Protein AF-A0A7J4QUY2-F1 (afdb_monomer)

Solvent-accessible surface area (backbone atoms only — not comparable to fu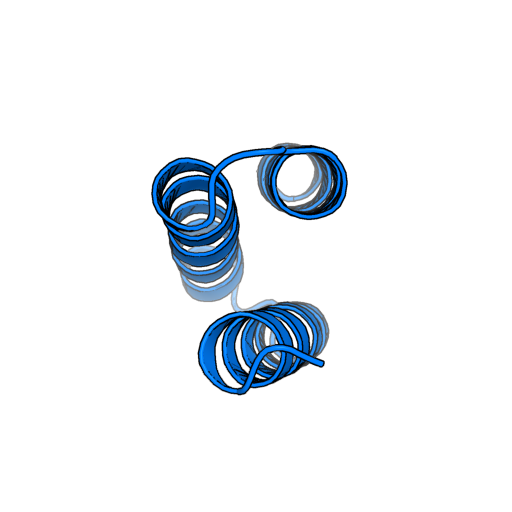ll-atom values): 2936 Å² total; per-residue (Å²): 110,72,67,56,26,54,49,23,44,54,50,22,72,70,40,87,49,70,68,58,16,47,52,27,34,54,53,18,36,51,48,25,58,77,68,66,38,60,71,59,34,50,55,37,50,53,51,50,49,31,61,73,72,74,99

pLDDT: mean 93.21, std 6.35, range [62.25, 97.62]

Structure (mmCIF, N/CA/C/O backbone):
data_AF-A0A7J4QUY2-F1
#
_entry.id   AF-A0A7J4QUY2-F1
#
loop_
_atom_site.group_PDB
_atom_site.id
_atom_site.type_symbol
_atom_site.label_atom_id
_atom_site.label_alt_id
_atom_site.label_comp_id
_atom_site.label_asym_id
_atom_site.label_entity_id
_atom_site.label_seq_id
_atom_site.pdbx_PDB_ins_code
_atom_site.Cartn_x
_atom_site.Cartn_y
_atom_site.Cartn_z
_atom_site.occupancy
_atom_site.B_iso_or_equiv
_atom_site.auth_seq_id
_atom_site.auth_comp_id
_atom_site.auth_asym_id
_atom_site.auth_atom_id
_atom_site.pdbx_PDB_model_num
ATOM 1 N N . ARG A 1 1 ? -11.094 9.019 3.661 1.00 69.31 1 ARG A N 1
ATOM 2 C CA . ARG A 1 1 ? -9.724 8.441 3.763 1.00 69.31 1 ARG A CA 1
ATOM 3 C C . ARG A 1 1 ? -9.643 7.016 3.210 1.00 69.31 1 ARG A C 1
ATOM 5 O O . ARG A 1 1 ? -8.719 6.746 2.460 1.00 69.31 1 ARG A O 1
ATOM 12 N N . MET A 1 2 ? -10.627 6.149 3.475 1.00 84.06 2 MET A N 1
ATOM 13 C CA . MET A 1 2 ? -10.679 4.785 2.922 1.00 84.06 2 MET A CA 1
ATOM 14 C C . MET A 1 2 ? -10.560 4.727 1.383 1.00 84.06 2 MET A C 1
ATOM 16 O O . MET A 1 2 ? -9.720 4.006 0.855 1.00 84.06 2 MET A O 1
ATOM 20 N N . GLN A 1 3 ? -11.314 5.577 0.673 1.00 91.88 3 GLN A N 1
ATOM 21 C CA . GLN A 1 3 ? -11.281 5.682 -0.797 1.00 91.88 3 GLN A CA 1
ATOM 22 C C . GLN A 1 3 ? -9.902 6.063 -1.357 1.00 91.88 3 GLN A C 1
ATOM 24 O O . GLN A 1 3 ? -9.524 5.599 -2.427 1.00 91.88 3 GLN A O 1
ATOM 29 N N . ILE A 1 4 ? -9.130 6.878 -0.629 1.00 93.69 4 ILE A N 1
ATOM 30 C CA . ILE A 1 4 ? -7.783 7.285 -1.054 1.00 93.69 4 ILE A CA 1
ATOM 31 C C . ILE A 1 4 ? -6.852 6.070 -1.042 1.00 93.69 4 ILE A C 1
ATOM 33 O O . ILE A 1 4 ? -6.102 5.86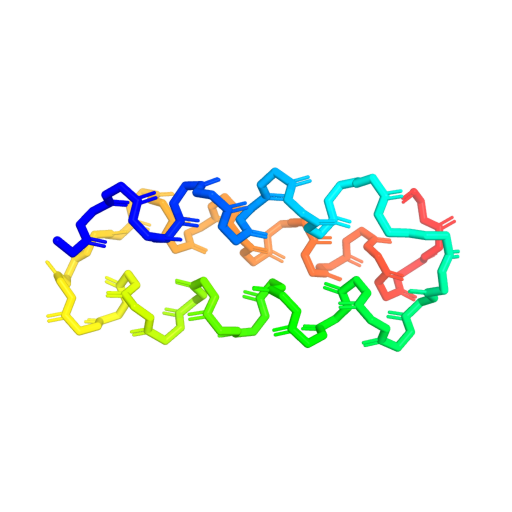7 -1.992 1.00 93.69 4 ILE A O 1
ATOM 37 N N . GLY A 1 5 ? -6.934 5.227 -0.009 1.00 93.62 5 GLY A N 1
ATOM 38 C CA . GLY A 1 5 ? -6.162 3.986 0.051 1.00 93.62 5 GLY A CA 1
ATOM 39 C C . GLY A 1 5 ? -6.506 3.031 -1.097 1.00 93.62 5 GLY A C 1
ATOM 40 O O . GLY A 1 5 ? -5.610 2.455 -1.709 1.00 93.62 5 GLY A O 1
ATOM 41 N N . GLU A 1 6 ? -7.787 2.903 -1.449 1.00 95.00 6 GLU A N 1
ATOM 42 C CA . GLU A 1 6 ? -8.218 2.055 -2.570 1.00 95.00 6 GLU A CA 1
ATOM 43 C C . GLU A 1 6 ? -7.792 2.607 -3.936 1.00 95.00 6 GLU A C 1
ATOM 45 O O . GLU A 1 6 ? -7.380 1.846 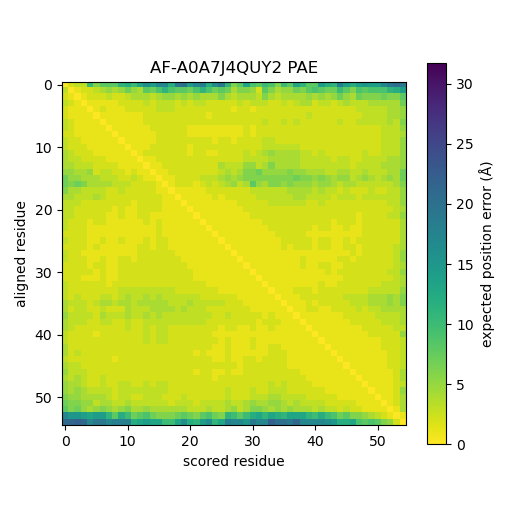-4.815 1.00 95.00 6 GLU A O 1
ATOM 50 N N . LEU A 1 7 ? -7.826 3.929 -4.112 1.00 96.62 7 LEU A N 1
ATOM 51 C CA . LEU A 1 7 ? -7.309 4.575 -5.315 1.00 96.62 7 LEU A CA 1
ATOM 52 C C . LEU A 1 7 ? -5.804 4.326 -5.467 1.00 96.62 7 LEU A C 1
ATOM 54 O O . LEU A 1 7 ? -5.345 3.967 -6.548 1.00 96.62 7 LEU A O 1
ATOM 58 N N . LEU A 1 8 ? -5.045 4.450 -4.377 1.00 96.00 8 LEU A N 1
ATOM 59 C CA . LEU A 1 8 ? -3.610 4.173 -4.359 1.00 96.00 8 LEU A CA 1
ATOM 60 C C . LEU A 1 8 ? -3.305 2.696 -4.664 1.00 96.00 8 LEU A C 1
ATOM 62 O O . LEU A 1 8 ? -2.385 2.412 -5.428 1.00 96.00 8 LEU A O 1
ATOM 66 N N . ILE A 1 9 ? -4.113 1.750 -4.167 1.00 95.69 9 ILE A N 1
ATOM 67 C CA . ILE A 1 9 ? -4.039 0.340 -4.591 1.00 95.69 9 ILE A CA 1
ATOM 68 C C . ILE A 1 9 ? -4.203 0.242 -6.110 1.00 95.69 9 ILE A C 1
ATOM 70 O O . ILE A 1 9 ? -3.365 -0.375 -6.772 1.00 95.69 9 ILE A O 1
ATOM 74 N N . ARG A 1 10 ? -5.255 0.845 -6.679 1.00 95.50 10 ARG A N 1
ATOM 75 C CA . ARG A 1 10 ? -5.516 0.790 -8.126 1.00 95.50 10 ARG A CA 1
ATOM 76 C C . ARG A 1 10 ? -4.346 1.356 -8.926 1.00 95.50 10 ARG A C 1
ATOM 78 O O . ARG A 1 10 ? -3.854 0.644 -9.799 1.00 95.50 10 ARG A O 1
ATOM 85 N N . LEU A 1 11 ? -3.844 2.537 -8.558 1.00 95.06 11 LEU A N 1
ATOM 86 C CA . LEU A 1 11 ? -2.679 3.176 -9.182 1.00 95.06 11 LEU A CA 1
ATOM 87 C C . LEU A 1 11 ? -1.426 2.293 -9.125 1.00 95.06 11 LEU A C 1
ATOM 89 O O . LEU A 1 11 ? -0.757 2.116 -10.139 1.00 95.06 11 LEU A O 1
ATOM 93 N N . GLY A 1 12 ? -1.153 1.650 -7.986 1.00 93.06 12 GLY A N 1
ATOM 94 C CA . GLY A 1 12 ? -0.045 0.698 -7.867 1.00 93.06 12 GLY A CA 1
ATOM 95 C C . GLY A 1 12 ? -0.158 -0.492 -8.829 1.00 93.06 12 GLY A C 1
ATOM 96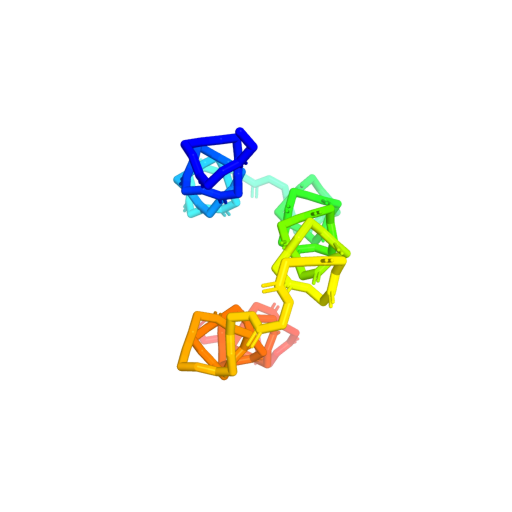 O O . GLY A 1 12 ? 0.845 -0.971 -9.346 1.00 93.06 12 GLY A O 1
ATOM 97 N N . SER A 1 13 ? -1.376 -0.948 -9.125 1.00 91.38 13 SER A N 1
ATOM 98 C CA . SER A 1 13 ? -1.607 -2.074 -10.051 1.00 91.38 13 SER A CA 1
ATOM 99 C C . SER A 1 13 ? -1.294 -1.737 -11.502 1.00 91.38 13 SER A C 1
ATOM 101 O O . SER A 1 13 ? -0.844 -2.606 -12.237 1.00 91.38 13 SER A O 1
ATOM 103 N N . VAL A 1 14 ? -1.590 -0.503 -11.917 1.00 94.50 14 VAL A N 1
ATOM 104 C CA . VAL A 1 14 ? -1.480 -0.071 -13.319 1.00 94.50 14 VAL A CA 1
ATOM 105 C C . VAL A 1 14 ? -0.164 0.642 -13.617 1.00 94.50 14 VAL A C 1
ATOM 107 O O . VAL A 1 14 ? 0.163 0.849 -14.780 1.00 94.50 14 VAL A O 1
ATOM 110 N N . ALA A 1 15 ? 0.598 1.022 -12.586 1.00 92.50 15 ALA A N 1
ATOM 111 C CA . ALA A 1 15 ? 1.873 1.703 -12.754 1.00 92.50 15 ALA A CA 1
ATOM 112 C C . ALA A 1 15 ? 2.886 0.813 -13.513 1.00 92.50 15 ALA A C 1
ATOM 114 O O . ALA A 1 15 ? 3.173 -0.309 -13.057 1.00 92.50 15 ALA A O 1
ATOM 115 N N . PRO A 1 16 ? 3.445 1.301 -14.641 1.00 88.56 16 PRO A N 1
ATOM 116 C CA . PRO A 1 16 ? 4.378 0.528 -15.453 1.00 88.56 16 PRO A CA 1
ATOM 117 C C . PRO A 1 16 ? 5.751 0.417 -14.783 1.00 88.56 16 PRO A C 1
ATOM 119 O O . PRO A 1 16 ? 6.385 -0.635 -14.844 1.00 88.56 16 PRO A O 1
ATOM 122 N N . GLU A 1 17 ? 6.194 1.455 -14.070 1.00 93.12 17 GLU A N 1
ATOM 123 C CA . GLU A 1 17 ? 7.475 1.442 -13.371 1.00 93.12 17 GLU A CA 1
ATOM 124 C C . GLU A 1 17 ? 7.352 0.831 -11.968 1.00 93.12 17 GLU A C 1
ATOM 126 O O . GLU A 1 17 ? 6.507 1.231 -11.159 1.00 93.12 17 GLU A O 1
ATOM 131 N N . LYS A 1 18 ? 8.274 -0.083 -11.627 1.00 90.44 18 LYS A N 1
ATOM 132 C CA . LYS A 1 18 ? 8.358 -0.7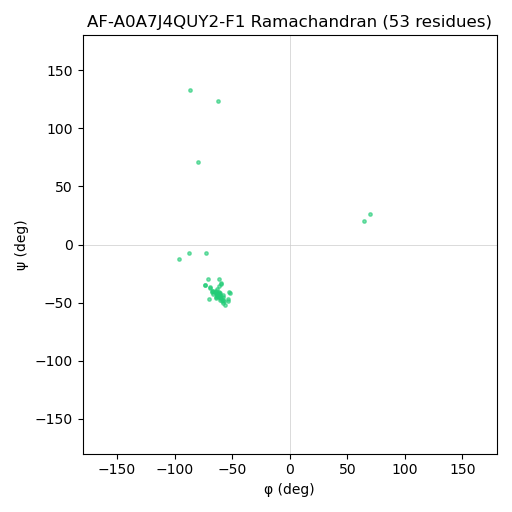05 -10.292 1.00 90.44 18 LYS A CA 1
ATOM 133 C C . LYS A 1 18 ? 8.416 0.341 -9.173 1.00 90.44 18 LYS A C 1
ATOM 135 O O . LYS A 1 18 ? 7.751 0.180 -8.153 1.00 90.44 18 LYS A O 1
ATOM 140 N N . SER A 1 19 ? 9.164 1.425 -9.375 1.00 92.38 19 SER A N 1
ATOM 141 C CA . SER A 1 19 ? 9.315 2.504 -8.393 1.00 92.38 19 SER A CA 1
ATOM 142 C C . SER A 1 19 ? 7.994 3.227 -8.116 1.00 92.38 19 SER A C 1
ATOM 144 O O . SER A 1 19 ? 7.623 3.388 -6.956 1.00 92.38 19 SER A O 1
ATOM 146 N N . ARG A 1 20 ? 7.230 3.583 -9.161 1.00 94.44 20 ARG A N 1
ATOM 147 C CA . ARG A 1 20 ? 5.916 4.234 -9.005 1.00 94.44 20 ARG A CA 1
ATOM 148 C C . ARG A 1 20 ? 4.889 3.297 -8.382 1.00 94.44 20 ARG A C 1
ATOM 150 O O . ARG A 1 20 ? 4.151 3.694 -7.483 1.00 94.44 20 ARG A O 1
ATOM 157 N N . ARG A 1 21 ? 4.884 2.026 -8.797 1.00 95.31 21 ARG A N 1
ATOM 158 C CA . ARG A 1 21 ? 4.071 0.976 -8.166 1.00 95.31 21 ARG A CA 1
ATOM 159 C C . ARG A 1 21 ? 4.324 0.906 -6.664 1.00 95.31 21 ARG A C 1
ATOM 161 O O . ARG A 1 21 ? 3.375 0.897 -5.882 1.00 95.31 21 ARG A O 1
ATOM 168 N N . MET A 1 22 ? 5.595 0.879 -6.270 1.00 95.69 22 MET A N 1
ATOM 169 C CA . MET A 1 22 ? 5.980 0.817 -4.866 1.00 95.69 22 MET A CA 1
ATOM 170 C C . MET A 1 22 ? 5.560 2.056 -4.083 1.00 95.69 22 MET A C 1
ATOM 172 O O . MET A 1 22 ? 5.031 1.906 -2.983 1.00 95.69 22 MET A O 1
ATOM 176 N N . GLU A 1 23 ? 5.713 3.248 -4.656 1.00 96.44 23 GLU A N 1
ATOM 177 C CA . GLU A 1 23 ? 5.267 4.491 -4.024 1.00 96.44 23 GLU A CA 1
ATOM 178 C C . GLU A 1 23 ? 3.761 4.454 -3.719 1.00 96.44 23 GLU A C 1
ATOM 180 O O . GLU A 1 23 ? 3.343 4.684 -2.580 1.00 96.44 23 GLU A O 1
ATOM 185 N N . TYR A 1 24 ? 2.931 4.096 -4.704 1.00 97.62 24 TYR A N 1
ATOM 186 C CA . TYR A 1 24 ? 1.482 4.039 -4.511 1.00 97.62 24 TYR A CA 1
ATOM 187 C C . TYR A 1 24 ? 1.075 3.000 -3.462 1.00 97.62 24 TYR A C 1
ATOM 189 O O . TYR A 1 24 ? 0.251 3.292 -2.593 1.00 97.62 24 TYR A O 1
ATOM 197 N N . LEU A 1 25 ? 1.675 1.807 -3.490 1.00 96.56 25 LEU A N 1
ATOM 198 C CA . LEU A 1 25 ? 1.364 0.755 -2.521 1.00 96.56 25 LEU A CA 1
ATOM 199 C C . LEU A 1 25 ? 1.812 1.129 -1.099 1.00 96.56 25 LEU A C 1
ATOM 201 O O . LEU A 1 25 ? 1.065 0.910 -0.148 1.00 96.56 25 LEU A O 1
ATOM 205 N N . GLN A 1 26 ? 2.980 1.751 -0.929 1.00 96.56 26 GLN A N 1
ATOM 206 C CA . GLN A 1 26 ? 3.435 2.225 0.383 1.00 96.56 26 GLN A CA 1
ATOM 207 C C . GLN A 1 26 ? 2.534 3.335 0.932 1.00 96.56 26 GLN A C 1
ATOM 209 O O . GLN A 1 26 ? 2.167 3.310 2.108 1.00 96.56 26 GLN A O 1
ATOM 214 N N . ARG A 1 27 ? 2.103 4.271 0.080 1.00 97.31 27 ARG A N 1
ATOM 215 C CA . ARG A 1 27 ? 1.151 5.320 0.472 1.00 97.31 27 ARG A CA 1
ATOM 216 C C . ARG A 1 27 ? -0.206 4.731 0.864 1.00 97.31 27 ARG A C 1
ATOM 218 O O . ARG A 1 27 ? -0.781 5.167 1.860 1.00 97.31 27 ARG A O 1
ATOM 225 N N . ALA A 1 28 ? -0.693 3.712 0.149 1.00 97.00 28 ALA A N 1
ATOM 226 C CA . ALA A 1 28 ? -1.914 2.994 0.523 1.00 97.00 28 ALA A CA 1
ATOM 227 C C . ALA A 1 28 ? -1.778 2.326 1.901 1.00 97.00 28 ALA A C 1
ATOM 229 O O . ALA A 1 28 ? -2.685 2.422 2.729 1.00 97.00 28 ALA A O 1
ATOM 230 N N . LEU A 1 29 ? -0.630 1.692 2.172 1.00 96.81 29 LEU A N 1
ATOM 231 C CA . LEU A 1 29 ? -0.354 1.040 3.452 1.00 96.81 29 LEU A CA 1
ATOM 232 C C . LEU A 1 29 ? -0.380 2.036 4.617 1.00 96.81 29 LEU A C 1
ATOM 234 O O . LEU A 1 29 ? -0.982 1.742 5.649 1.00 96.81 29 LEU A O 1
ATOM 238 N N . SER A 1 30 ? 0.222 3.216 4.444 1.00 97.00 30 SER A N 1
ATOM 239 C CA . SER A 1 30 ? 0.188 4.286 5.449 1.00 97.00 30 SER A CA 1
ATOM 240 C C . SER A 1 30 ? -1.242 4.736 5.751 1.00 97.00 30 SER A C 1
ATOM 242 O O . SER A 1 30 ? -1.627 4.771 6.918 1.00 97.00 30 SER A O 1
ATOM 244 N N . VAL A 1 31 ? -2.063 4.962 4.718 1.00 96.81 31 VAL A N 1
ATOM 245 C CA . VAL A 1 31 ? -3.475 5.351 4.885 1.00 96.81 31 VAL A CA 1
ATOM 246 C C . VAL A 1 31 ? -4.267 4.281 5.640 1.00 96.81 31 VAL A C 1
ATOM 248 O O . VAL A 1 31 ? -5.012 4.601 6.562 1.00 96.81 31 VAL A O 1
ATOM 251 N N . PHE A 1 32 ? -4.116 2.999 5.295 1.00 97.12 32 PHE A N 1
ATOM 252 C CA . PHE A 1 32 ? -4.851 1.939 5.994 1.00 97.12 32 PHE A CA 1
ATOM 253 C C . PHE A 1 32 ? -4.351 1.693 7.416 1.00 97.12 32 PHE A C 1
ATOM 255 O O . PHE A 1 32 ? -5.157 1.332 8.273 1.00 97.12 32 PHE A O 1
ATOM 262 N N . ARG A 1 33 ? -3.063 1.930 7.688 1.00 96.50 33 ARG A N 1
ATOM 263 C CA . ARG A 1 33 ? -2.510 1.897 9.045 1.00 96.50 33 ARG A CA 1
ATOM 264 C C . ARG A 1 33 ? -3.121 2.990 9.917 1.00 96.50 33 ARG A C 1
ATOM 266 O O . ARG A 1 33 ? -3.544 2.691 11.026 1.00 96.50 33 ARG A O 1
ATOM 273 N N . GLU A 1 34 ? -3.228 4.215 9.404 1.00 96.44 34 GLU A N 1
ATOM 274 C CA . GLU A 1 34 ? -3.890 5.329 10.104 1.00 96.44 34 GLU A CA 1
ATOM 275 C C . GLU A 1 34 ? -5.376 5.059 10.380 1.00 96.44 34 GLU A C 1
ATOM 277 O O . GLU A 1 34 ? -5.922 5.539 11.367 1.00 96.44 34 GLU A O 1
ATOM 282 N N . LEU A 1 35 ? -6.033 4.275 9.521 1.00 94.69 35 LEU A N 1
ATOM 283 C CA . LEU A 1 35 ? -7.436 3.882 9.679 1.00 94.69 35 LEU A CA 1
ATOM 284 C C . LEU A 1 35 ? -7.637 2.613 10.520 1.00 94.69 35 LEU A C 1
ATOM 286 O O . LEU A 1 35 ? -8.778 2.234 10.772 1.00 94.69 35 LEU A O 1
ATOM 290 N N . GLY A 1 36 ? -6.567 1.909 10.900 1.00 96.12 36 GLY A N 1
ATOM 291 C CA . GLY A 1 36 ? -6.663 0.604 11.563 1.00 96.12 36 GLY A CA 1
ATOM 292 C C . GLY A 1 36 ? -7.276 -0.504 10.690 1.00 96.12 36 GLY A C 1
ATOM 293 O O . GLY A 1 36 ? -7.737 -1.522 11.208 1.00 96.12 36 GLY A O 1
ATOM 294 N N . ALA A 1 37 ? -7.286 -0.342 9.363 1.00 96.62 37 ALA A N 1
ATOM 295 C CA . ALA A 1 37 ? -7.946 -1.244 8.420 1.00 96.62 37 ALA A CA 1
ATOM 296 C C . ALA A 1 37 ? -7.104 -2.508 8.138 1.00 96.62 37 ALA A C 1
ATOM 298 O O . ALA A 1 37 ? -6.566 -2.696 7.045 1.00 96.62 37 ALA A O 1
ATOM 299 N N . LYS A 1 38 ? -7.004 -3.406 9.129 1.00 95.44 38 LYS A N 1
ATOM 3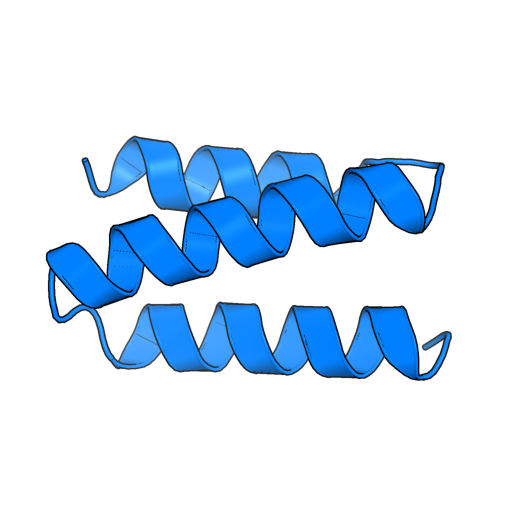00 C CA . LYS A 1 38 ? -6.112 -4.589 9.126 1.00 95.44 38 LYS A CA 1
ATOM 301 C C . LYS A 1 38 ? -6.237 -5.487 7.888 1.00 95.44 38 LYS A C 1
ATOM 303 O O . LYS A 1 38 ? -5.222 -5.928 7.354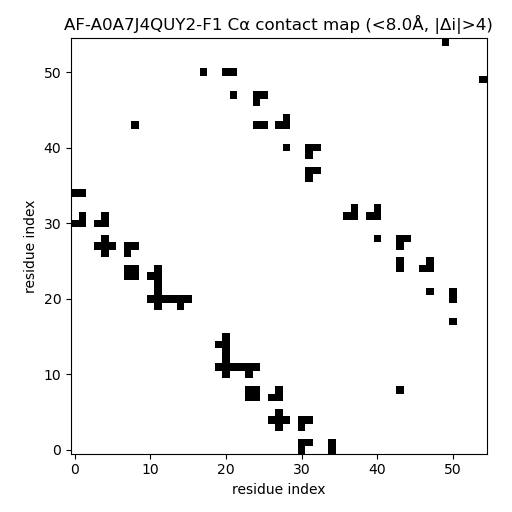 1.00 95.44 38 LYS A O 1
ATOM 308 N N . SER A 1 39 ? -7.459 -5.749 7.416 1.00 95.88 39 SER A N 1
ATOM 309 C CA . SER A 1 39 ? -7.682 -6.596 6.230 1.00 95.88 39 SER A CA 1
ATOM 310 C C . SER A 1 39 ? -7.067 -5.971 4.970 1.00 95.88 39 SER A C 1
ATOM 312 O O . SER A 1 39 ? -6.347 -6.621 4.215 1.00 95.88 39 SER A O 1
ATOM 314 N N . ARG A 1 40 ? -7.237 -4.657 4.812 1.00 95.25 40 ARG A N 1
ATOM 315 C CA . ARG A 1 40 ? -6.716 -3.894 3.674 1.00 95.25 40 ARG A CA 1
ATOM 316 C C . ARG A 1 40 ? -5.209 -3.694 3.748 1.00 95.25 40 ARG A C 1
ATOM 318 O O . ARG A 1 40 ? -4.535 -3.773 2.728 1.00 95.25 40 ARG A O 1
ATOM 325 N N . MET A 1 41 ? -4.656 -3.535 4.949 1.00 97.38 41 MET A N 1
ATOM 326 C CA . MET A 1 41 ? -3.204 -3.557 5.145 1.00 97.38 41 MET A CA 1
ATOM 327 C C . MET A 1 41 ? -2.589 -4.873 4.653 1.00 97.38 41 MET A C 1
ATOM 329 O O . MET A 1 41 ? -1.587 -4.838 3.942 1.00 97.38 41 MET A O 1
ATOM 333 N N . ARG A 1 42 ? -3.205 -6.020 4.979 1.00 97.44 42 ARG A N 1
ATOM 334 C CA . ARG A 1 42 ? -2.729 -7.338 4.530 1.00 97.44 42 ARG A CA 1
ATOM 335 C C . ARG A 1 42 ? -2.747 -7.448 3.007 1.00 97.44 42 ARG A C 1
ATOM 337 O O . ARG A 1 42 ? -1.762 -7.878 2.420 1.00 97.44 42 ARG A O 1
ATOM 344 N N . GLU A 1 43 ? -3.827 -7.000 2.372 1.00 95.94 43 GLU A N 1
ATOM 345 C CA . GLU A 1 43 ? -3.937 -6.967 0.911 1.00 95.94 43 GLU A CA 1
ATOM 346 C C . GLU A 1 43 ? -2.807 -6.137 0.274 1.00 95.94 43 GLU A C 1
ATOM 348 O O . GLU A 1 43 ? -2.124 -6.606 -0.639 1.00 95.94 43 GLU A O 1
ATOM 353 N N . VAL A 1 44 ? -2.542 -4.931 0.791 1.00 96.44 44 VAL A N 1
ATOM 354 C CA . VAL A 1 44 ? -1.450 -4.078 0.296 1.00 96.44 44 VAL A CA 1
ATOM 355 C C . VAL A 1 44 ? -0.085 -4.738 0.490 1.00 96.44 44 VAL A C 1
ATOM 357 O O . VAL A 1 44 ? 0.736 -4.713 -0.426 1.00 96.44 44 VAL A O 1
ATOM 360 N N . GLN A 1 45 ? 0.161 -5.364 1.642 1.00 96.25 45 GLN A N 1
ATOM 361 C CA . GLN A 1 45 ? 1.416 -6.067 1.922 1.00 96.25 45 GLN A CA 1
ATOM 362 C C . GLN A 1 45 ? 1.655 -7.231 0.954 1.00 96.25 45 GLN A C 1
ATOM 364 O O . GLN A 1 45 ? 2.766 -7.374 0.448 1.00 96.25 45 GLN A O 1
ATOM 369 N N . THR A 1 46 ? 0.623 -8.013 0.622 1.00 96.12 46 THR A N 1
ATOM 370 C CA . THR A 1 46 ? 0.724 -9.070 -0.398 1.00 96.12 46 THR A CA 1
ATOM 371 C C . THR A 1 46 ? 1.095 -8.494 -1.765 1.00 96.12 46 THR A C 1
ATOM 373 O O . THR A 1 46 ? 1.947 -9.044 -2.461 1.00 96.12 46 THR A O 1
ATOM 376 N N . ARG A 1 47 ? 0.509 -7.356 -2.146 1.00 94.25 47 ARG A N 1
ATOM 377 C CA . ARG A 1 47 ? 0.813 -6.694 -3.425 1.00 94.25 47 ARG A CA 1
ATOM 378 C C . ARG A 1 47 ? 2.232 -6.137 -3.468 1.00 94.25 47 ARG A C 1
ATOM 380 O O . ARG A 1 47 ? 2.897 -6.277 -4.489 1.00 94.25 47 ARG A O 1
ATOM 387 N N . VAL A 1 48 ? 2.707 -5.557 -2.365 1.00 93.62 48 VAL A N 1
ATOM 388 C CA . VAL A 1 48 ? 4.107 -5.131 -2.214 1.00 93.62 48 VAL A CA 1
ATOM 389 C C . VAL A 1 48 ? 5.042 -6.326 -2.352 1.00 93.62 48 VAL A C 1
ATOM 391 O O . VAL A 1 48 ? 5.994 -6.262 -3.123 1.00 93.62 48 VAL A O 1
ATOM 394 N N . HIS A 1 49 ? 4.749 -7.429 -1.661 1.00 93.50 49 HIS A N 1
ATOM 395 C CA . HIS A 1 49 ? 5.544 -8.653 -1.739 1.00 93.50 49 HIS A CA 1
ATOM 396 C C . HIS A 1 49 ? 5.652 -9.166 -3.177 1.00 93.50 49 HIS A C 1
ATOM 398 O O . HIS A 1 49 ? 6.753 -9.405 -3.663 1.00 93.50 49 HIS A O 1
ATOM 404 N N . ASN A 1 50 ? 4.533 -9.262 -3.895 1.00 91.62 50 ASN A N 1
ATOM 405 C CA . ASN A 1 50 ? 4.533 -9.709 -5.290 1.00 91.62 50 ASN A CA 1
ATOM 406 C C . ASN A 1 50 ? 5.318 -8.750 -6.198 1.00 91.62 50 ASN A C 1
ATOM 408 O O . ASN A 1 50 ? 6.178 -9.191 -6.959 1.00 91.62 50 ASN A O 1
ATOM 412 N N . ALA A 1 51 ? 5.118 -7.437 -6.035 1.00 88.81 51 ALA A N 1
ATOM 413 C CA . ALA A 1 51 ? 5.836 -6.414 -6.792 1.00 88.81 51 ALA A CA 1
ATOM 414 C C . ALA A 1 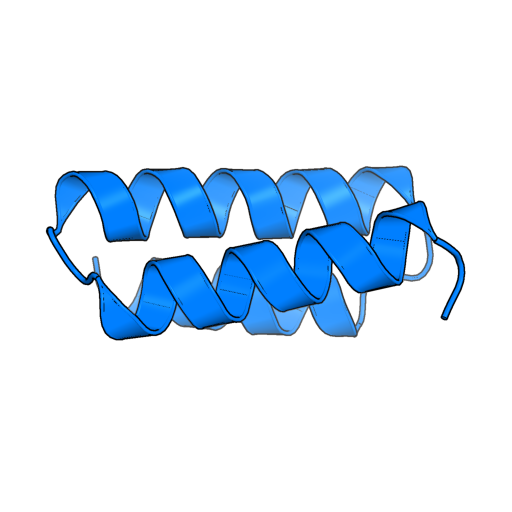51 ? 7.356 -6.443 -6.553 1.00 88.81 51 ALA A C 1
ATOM 416 O O . ALA A 1 51 ? 8.134 -6.190 -7.476 1.00 88.81 51 ALA A O 1
ATOM 417 N N . VAL A 1 52 ? 7.797 -6.753 -5.330 1.00 88.62 52 VAL A N 1
ATOM 418 C CA . VAL A 1 52 ? 9.219 -6.917 -4.999 1.00 88.62 52 VAL A CA 1
ATOM 419 C C . VAL A 1 52 ? 9.778 -8.181 -5.641 1.00 88.62 52 VAL A C 1
ATOM 421 O O . VAL A 1 52 ? 10.828 -8.096 -6.282 1.00 88.62 52 VAL A O 1
ATOM 424 N N . MET A 1 53 ? 9.050 -9.294 -5.521 1.00 91.31 53 MET A N 1
ATOM 425 C CA . MET A 1 53 ? 9.433 -10.613 -6.034 1.00 91.31 53 MET A CA 1
ATOM 426 C C . MET A 1 53 ? 9.339 -10.739 -7.563 1.00 91.31 53 MET A C 1
ATOM 428 O O . MET A 1 53 ? 9.756 -11.757 -8.101 1.00 91.31 53 MET A O 1
ATOM 432 N N . GLY A 1 54 ? 8.802 -9.732 -8.262 1.00 79.00 54 GLY A N 1
ATOM 433 C CA . GLY A 1 54 ? 8.658 -9.749 -9.721 1.00 79.00 54 GLY A CA 1
ATOM 434 C C . GLY A 1 54 ? 7.604 -10.739 -10.225 1.00 79.00 54 GLY A C 1
ATOM 435 O O . GLY A 1 54 ? 7.729 -11.215 -11.349 1.00 79.00 54 GLY A O 1
ATOM 436 N N . ARG A 1 55 ? 6.605 -11.059 -9.390 1.00 62.25 55 ARG A N 1
ATOM 437 C CA . ARG A 1 55 ? 5.448 -11.892 -9.748 1.00 62.25 55 ARG A CA 1
ATOM 438 C C . ARG A 1 55 ? 4.241 -11.046 -10.125 1.00 62.25 55 ARG A C 1
ATOM 440 O O . ARG A 1 55 ? 4.063 -9.969 -9.507 1.00 62.25 55 ARG A O 1
#

Foldseek 3Di:
DLVQLVVLCVQLVPDPDLVSNLVSLVVSLVVCVVVVVVVSNVVSVVSNVCSVVVD

Mean predicted aligned error: 2.76 Å

Nearest PDB structures (foldseek):
  2lhr-assembly1_A  TM=7.016E-01  e=1.067E+00  Staphylococcus aureus subsp. aureus MW2
  2kat-assembly1_A  TM=8.044E-01  e=2.350E+00  Bordetella parapertussis
  7pcq-assembly1_E  TM=6.985E-01  e=2.350E+00  Staphylococcus aureus subsp. aureus MW2
  7tjl-assembly1_A-2  TM=6.238E-01  e=6.208E+00  synthetic construct

Secondary structure (DSSP, 8-state):
-HHHHHHHHHHHHH-SSHHHHHHHHHHHHHHHHHTT-HHHHHHHHHHHHHHHHT-

Sequence (55 aa):
RMQIGELLIRLGSVAPEKSRRMEYLQRALSVFRELGAKSRMREVQTRVHNAVMGR

Radius of gyration: 10.18 Å; Cα contacts (8 Å, |Δi|>4): 54; chains: 1; bounding box: 21×20×27 Å

=== Feature glossary ===
Each block in this record encodes a different view of the same protein. In brief:

Predicted aligned error. PAE(i, j) answers: if I align the predicted and true structures on residue i, how far off (in Å) do I expect residue j to be? A block-diagonal PAE matrix with low values on the blocks and high values off-diagonal is the signature of a multi-domain protein with confidently predicted domains but uncertain inter-domain orientation.

Contact-map, Ramachandran, and PAE plots. Plot images: a contact map (which residues are close in 3D, as an N×N binary image), a Ramachandran scatter (backbone torsion angles, revealing secondary-structure composition at a glance), and — for AlphaFold structures — a PAE heatmap (pairwise prediction confidence).

Backbone torsions (φ/ψ). φ (phi) and ψ (psi) are the two rotatable backbone dihedrals per residue: φ is the C(i-1)–N–Cα–C torsion, ψ is the N–Cα–C–N(i+1) torsion, both in degrees on (−180°, 180°]. α-helical residues cluster near (−60°, −45°); β-strand residues near (−120°, +130°). A Ramachandran plot is simply a scatter of (φ, ψ) for every residue.

Foldseek 3Di. A 3Di character summarizes, for each residue, the relative orientation of the Cα frame of its nearest spatial neighbor. Because it encodes fold topology rather than chemistry, 3Di alignments detect remote structural similarity that sequence alignment misses.

Radius of gyration, Cα contacts, bounding box. Three whole-structure scalars: the radius of gyration (RMS distance of Cα from centroid, in Å), the count of Cα–Cα contacts (pairs closer than 8 Å and separated by more than four residues in sequence — i.e. tertiary, not local, contacts), and th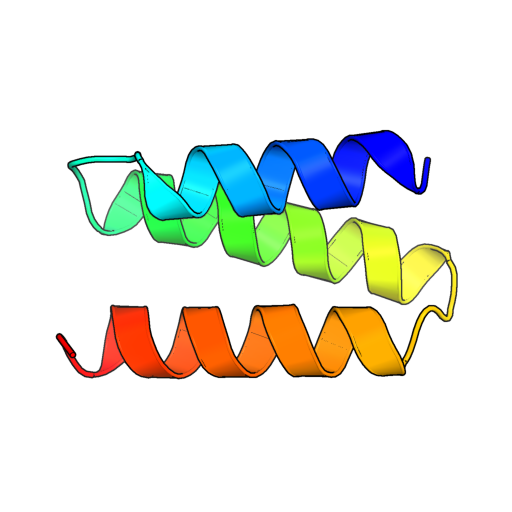e bounding-box dimensions. Together they distinguish compact globular folds from extended fibres or disordered chains.

Sequence. Sequence gives the chain of amino acids in standard one-letter code (A=alanine, C=cysteine, …, Y=tyrosine), read N→C. It is the only feature that is directly encoded by the gene; all structural features are derived from the folded form of this sequence.

mmCIF coordinates. Atomic coordinates in PDBx/mmCIF format — the same representation the Protein Data Bank distributes. Each line of the _atom_site loop places one backbone atom in Cartesian space (units: ångströms, origin: arbitrary).

Secondary structure (3-state, P-SEA). Three-state secondary structure (P-SEA) collapses the eight DSSP classes into helix (a), strand (b), and coil (c). P-SEA assigns these from Cα geometry alone — distances and angles — without requiring backbone oxygens, so it works on any Cα trace.

InterPro / GO / CATH / organism. Functional annotations link the protein to curated databases. InterPro entries identify conserved domains and families by matching the sequence against member-database signatures (Pfam, PROSITE, CDD, …). Gene Ontology (GO) terms describe molecular function, biological process, and cellular component in a controlled vocabulary. CATH places the structure in a hierarchical fold classification (Class/Architecture/Topology/Homologous-superfamily). The organism is the source species.

B-factor. B-factor (Debye–Waller factor) reflects atomic displacement in the crystal lattice. It is an experimental observable (units Å²), not a prediction; low values mean the atom is pinned down, high values mean it moves or is heterogeneous across the crystal.

Rendered structure images. Structure images are PyMOL renders from six orthogonal camera directions. Cartoon representation draws helices as coils and strands as arrows; sticks shows the backbone as bonds; surface shows the solvent-excluded envelope. Rainbow coloring maps sequence position to hue (blue→red, N→C); chain coloring assigns a distinct color per polypeptide.

Solvent-accessible surface area. Solvent-accessible surface area (SASA) is the area in Å² traced out by the centre of a 1.4 Å probe sphere (a water molecule) rolled over the protein's van der Waals surface (Shrake–Rupley / Lee–Richards construction). Buried residues have near-zero SASA; fully exposed residues can exceed 200 Å². The total SASA scales roughly with the number of surface residues.

Secondary structure (8-state, DSSP). The SS8 string is DSSP's per-residue secondary-structure call. α-helix (H) means an i→i+4 H-bond ladder; β-strand (E) means the residue participates in a β-sheet; 3₁₀ (G) and π (I) are tighter and wider helices; T/S are turns/bends; '-' is loop.

pLDDT. For AlphaFold models, the B-factor field carries pLDDT — the model's own estimate of local accuracy on a 0–100 scale. Regions with pLDDT<50 should be treated as essentially unmodeled; they often correspond to intrinsically disordered segments.

Nearest PDB structures. Nearest PDB neighbors are the top structural matches found by Foldseek when searching this structure against the entire Protein Data Bank. Each hit reports a TM-score (0 to 1; >0.5 almost always implies the same fold) and an E-value. These are *structural* homologs — they may share no detectable sequence similarity.